Protein AF-A0A4Z2BI69-F1 (afdb_monomer_lite)

pLDDT: mean 75.47, std 23.19, range [34.31, 97.12]

Foldseek 3Di:
DDDDDDDDDDDDDDDDDDDDDDDDDPPPPDQPADEADEDEDADDPPDPVCVVQVPPADVVRHRYHYDYAHPVQWDKDADPVPGIDIWGFDDDPNDTDTD

Structure (mmCIF, N/CA/C/O backbone):
data_AF-A0A4Z2BI69-F1
#
_entry.id   AF-A0A4Z2BI69-F1
#
loop_
_atom_site.group_PDB
_atom_site.id
_atom_site.type_symbol
_atom_site.label_atom_id
_atom_site.label_alt_id
_atom_site.label_comp_id
_atom_site.label_asym_id
_atom_site.label_entity_id
_atom_site.label_seq_id
_atom_site.pdbx_PDB_ins_code
_atom_site.Cartn_x
_atom_site.Cartn_y
_atom_site.Cartn_z
_atom_site.occupancy
_atom_site.B_iso_or_equiv
_atom_site.auth_seq_id
_atom_site.auth_comp_id
_atom_site.auth_asym_id
_atom_site.auth_atom_id
_atom_site.pdbx_PDB_model_num
ATOM 1 N N . MET A 1 1 ? 67.779 51.124 -8.783 1.00 47.41 1 MET A N 1
ATOM 2 C CA . MET A 1 1 ? 66.398 50.934 -9.273 1.00 47.41 1 MET A CA 1
ATOM 3 C C . MET A 1 1 ? 65.531 50.720 -8.047 1.00 47.41 1 MET A C 1
ATOM 5 O O . MET A 1 1 ? 65.666 49.694 -7.397 1.00 47.41 1 MET A O 1
ATOM 9 N N . ALA A 1 2 ? 64.797 51.751 -7.635 1.00 35.16 2 ALA A N 1
ATOM 10 C CA . ALA A 1 2 ? 63.928 51.699 -6.466 1.00 35.16 2 ALA A CA 1
ATOM 11 C C . ALA A 1 2 ? 62.626 50.979 -6.831 1.00 35.16 2 ALA A C 1
ATOM 13 O O . ALA A 1 2 ? 62.069 51.242 -7.895 1.00 35.16 2 ALA A O 1
ATOM 14 N N . GLN A 1 3 ? 62.137 50.110 -5.949 1.00 42.75 3 GLN A N 1
ATOM 15 C CA . GLN A 1 3 ? 60.793 49.555 -6.054 1.00 42.75 3 GLN A CA 1
ATOM 16 C C . GLN A 1 3 ? 60.105 49.680 -4.692 1.00 42.75 3 GLN A C 1
ATOM 18 O O . GLN A 1 3 ? 60.467 49.020 -3.724 1.00 42.75 3 GLN A O 1
ATOM 23 N N . ASN A 1 4 ? 59.149 50.607 -4.651 1.00 36.50 4 ASN A N 1
ATOM 24 C CA . ASN A 1 4 ? 58.201 50.877 -3.577 1.00 36.50 4 ASN A CA 1
ATOM 25 C C . ASN A 1 4 ? 56.852 50.272 -3.991 1.00 36.50 4 ASN A C 1
ATOM 27 O O . ASN A 1 4 ? 56.378 50.627 -5.067 1.00 36.50 4 ASN A O 1
ATOM 31 N N . VAL A 1 5 ? 56.215 49.459 -3.141 1.00 42.19 5 VAL A N 1
ATOM 32 C CA . VAL A 1 5 ? 54.750 49.222 -3.106 1.00 42.19 5 VAL A CA 1
ATOM 33 C C . VAL A 1 5 ? 54.391 48.857 -1.646 1.00 42.19 5 VAL A C 1
ATOM 35 O O . VAL A 1 5 ? 54.819 47.816 -1.164 1.00 42.19 5 VAL A O 1
ATOM 38 N N . ALA A 1 6 ? 53.981 49.830 -0.817 1.00 38.28 6 ALA A N 1
ATOM 39 C CA . ALA A 1 6 ? 52.605 50.112 -0.340 1.00 38.28 6 ALA A CA 1
ATOM 40 C C . ALA A 1 6 ? 51.933 48.940 0.427 1.00 38.28 6 ALA A C 1
ATOM 42 O O . ALA A 1 6 ? 51.681 47.896 -0.156 1.00 38.28 6 ALA A O 1
ATOM 43 N N . ALA A 1 7 ? 51.809 49.028 1.766 1.00 34.31 7 ALA A N 1
ATOM 44 C CA . ALA A 1 7 ? 50.635 49.499 2.552 1.00 34.31 7 ALA A CA 1
ATOM 45 C C . ALA A 1 7 ? 49.521 48.423 2.678 1.00 34.31 7 ALA A C 1
ATOM 47 O O . ALA A 1 7 ? 49.244 47.731 1.716 1.00 34.31 7 ALA A O 1
ATOM 48 N N . ALA A 1 8 ? 48.818 48.179 3.789 1.00 38.66 8 ALA A N 1
ATOM 49 C CA . ALA A 1 8 ? 48.654 48.856 5.071 1.00 38.66 8 ALA A CA 1
ATOM 50 C C . ALA A 1 8 ? 48.294 47.814 6.159 1.00 38.66 8 ALA A C 1
ATOM 52 O O . ALA A 1 8 ? 47.629 46.816 5.882 1.00 38.66 8 ALA A O 1
ATOM 53 N N . ALA A 1 9 ? 48.721 48.061 7.398 1.00 36.50 9 ALA A N 1
ATOM 54 C CA . ALA A 1 9 ? 48.408 47.251 8.572 1.00 36.50 9 ALA A CA 1
ATOM 55 C C . ALA A 1 9 ? 46.995 47.567 9.093 1.00 36.50 9 ALA A C 1
ATOM 57 O O . ALA A 1 9 ? 46.670 48.732 9.317 1.00 36.50 9 ALA A O 1
ATOM 58 N N . HIS A 1 10 ? 46.170 46.540 9.316 1.00 35.91 10 HIS A N 1
ATOM 59 C CA . HIS A 1 10 ? 44.878 46.682 9.991 1.00 35.91 10 HIS A CA 1
ATOM 60 C C . HIS A 1 10 ? 45.047 46.491 11.504 1.00 35.91 10 HIS A C 1
ATOM 62 O O . HIS A 1 10 ? 45.694 45.552 11.970 1.00 35.91 10 HIS A O 1
ATOM 68 N N . ALA A 1 11 ? 44.488 47.439 12.252 1.00 41.84 11 ALA A N 1
ATOM 69 C CA . ALA A 1 11 ? 44.603 47.591 13.691 1.00 41.84 11 ALA A CA 1
ATOM 70 C C 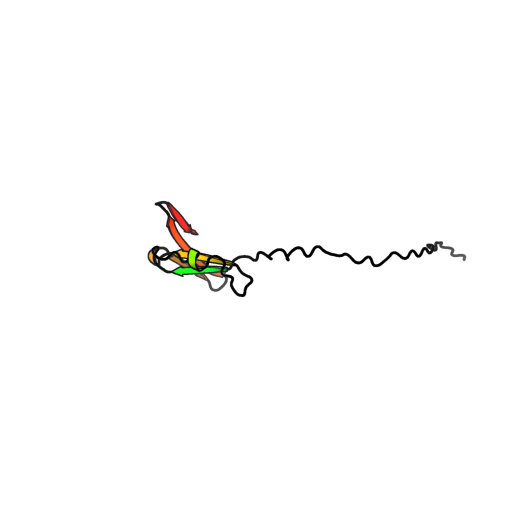. ALA A 1 11 ? 43.844 46.516 14.491 1.00 41.84 11 ALA A C 1
ATOM 72 O O . ALA A 1 11 ? 42.826 45.976 14.062 1.00 41.84 11 ALA A O 1
ATOM 73 N N . LYS A 1 12 ? 44.344 46.266 15.707 1.00 41.69 12 LYS A N 1
ATOM 74 C CA . LYS A 1 12 ? 43.706 45.474 16.764 1.00 41.69 12 LYS A CA 1
ATOM 75 C C . LYS A 1 12 ? 42.411 46.133 17.253 1.00 41.69 12 LYS A C 1
ATOM 77 O O . LYS A 1 12 ? 42.399 47.326 17.547 1.00 41.69 12 LYS A O 1
ATOM 82 N N . SER A 1 13 ? 41.398 45.319 17.535 1.00 37.91 13 SER A N 1
ATOM 83 C CA . SER A 1 13 ? 40.569 45.497 18.733 1.00 37.91 13 SER A CA 1
ATOM 84 C C . SER A 1 13 ? 40.018 44.157 19.202 1.00 37.91 13 SER A C 1
ATOM 86 O O . SER A 1 13 ? 39.381 43.427 18.451 1.00 37.91 13 SER A O 1
ATOM 88 N N . ALA A 1 14 ? 40.327 43.844 20.457 1.00 39.78 14 ALA A N 1
ATOM 89 C CA . ALA A 1 14 ? 39.732 42.773 21.231 1.00 39.78 14 ALA A CA 1
ATOM 90 C C . ALA A 1 14 ? 38.491 43.321 21.945 1.00 39.78 14 ALA A C 1
ATOM 92 O O . ALA A 1 14 ? 38.549 44.406 22.522 1.00 39.78 14 ALA A O 1
ATOM 93 N N . ALA A 1 15 ? 37.405 42.554 21.950 1.00 37.81 15 ALA A N 1
ATOM 94 C CA . ALA A 1 15 ? 36.299 42.729 22.881 1.00 37.81 15 ALA A CA 1
ATOM 95 C C . ALA A 1 15 ? 35.734 41.345 23.232 1.00 37.81 15 ALA A C 1
ATOM 97 O O . ALA A 1 15 ? 35.289 40.600 22.363 1.00 37.81 15 ALA A O 1
ATOM 98 N N . MET A 1 16 ? 35.824 41.000 24.516 1.00 42.66 16 MET A N 1
ATOM 99 C CA . MET A 1 16 ? 35.193 39.835 25.135 1.00 42.66 16 MET A CA 1
ATOM 100 C C . MET A 1 16 ? 33.684 40.084 25.255 1.00 42.66 16 MET A C 1
ATOM 102 O O . MET A 1 16 ? 33.287 41.174 25.664 1.00 42.66 16 MET A O 1
ATOM 106 N N . ALA A 1 17 ? 32.850 39.076 24.980 1.00 42.22 17 ALA A 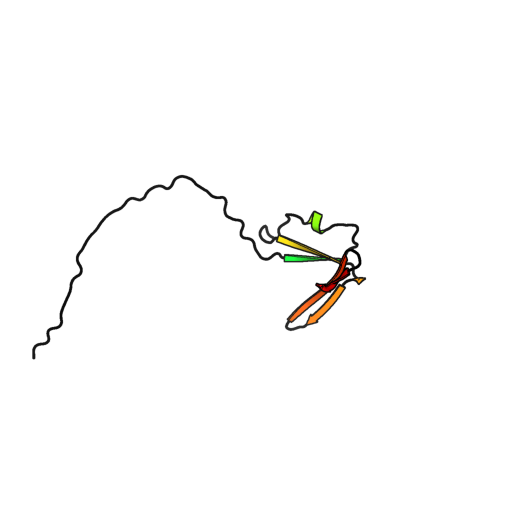N 1
ATOM 107 C CA . ALA A 1 17 ? 31.439 39.085 25.370 1.00 42.22 17 ALA A CA 1
ATOM 108 C C . ALA A 1 17 ? 30.929 37.665 25.685 1.00 42.22 17 ALA A C 1
ATOM 110 O O . ALA A 1 17 ? 30.682 36.862 24.793 1.00 42.22 17 ALA A O 1
ATOM 111 N N . ALA A 1 18 ? 30.850 37.412 26.993 1.00 42.56 18 ALA A N 1
ATOM 112 C CA . ALA A 1 18 ? 29.944 36.559 27.767 1.00 42.56 18 ALA A CA 1
ATOM 113 C C . ALA A 1 18 ? 29.244 35.348 27.108 1.00 42.56 18 ALA A C 1
ATOM 115 O O . ALA A 1 18 ? 28.324 35.476 26.303 1.00 42.56 18 ALA A O 1
ATOM 116 N N . GLU A 1 19 ? 29.578 34.169 27.635 1.00 38.88 19 GLU A N 1
ATOM 117 C CA . GLU A 1 19 ? 28.777 32.947 27.587 1.00 38.88 19 GLU A CA 1
ATOM 118 C C . GLU A 1 19 ? 27.530 33.137 28.478 1.00 38.88 19 GLU A C 1
ATOM 120 O O . GLU A 1 19 ? 27.584 33.061 29.705 1.00 38.88 19 GLU A O 1
ATOM 125 N N . GLY A 1 20 ? 26.408 33.500 27.855 1.00 38.25 20 GLY A N 1
ATOM 126 C CA . GLY A 1 20 ? 25.108 33.623 28.510 1.00 38.25 20 GLY A CA 1
ATOM 127 C C . GLY A 1 20 ? 24.359 32.295 28.475 1.00 38.25 20 GLY A C 1
ATOM 128 O O . GLY A 1 20 ? 23.927 31.853 27.413 1.00 38.25 20 GLY A O 1
ATOM 129 N N . ALA A 1 21 ? 24.182 31.678 29.642 1.00 45.22 21 ALA A N 1
ATOM 130 C CA . ALA A 1 21 ? 23.321 30.520 29.842 1.00 45.22 21 ALA A CA 1
ATOM 131 C C . ALA A 1 21 ? 21.879 30.820 29.384 1.00 45.22 21 ALA A C 1
ATOM 133 O O . ALA A 1 21 ? 21.154 31.573 30.035 1.00 45.22 21 ALA A O 1
ATOM 134 N N . GLN A 1 22 ? 21.453 30.219 28.269 1.00 45.75 22 GLN A N 1
ATOM 135 C CA . GLN A 1 22 ? 20.050 30.202 27.855 1.00 45.75 22 GLN A CA 1
ATOM 136 C C . GLN A 1 22 ? 19.315 29.079 28.589 1.00 45.75 22 GLN A C 1
ATOM 138 O O . GLN A 1 22 ? 19.391 27.901 28.243 1.00 45.75 22 GLN A O 1
ATOM 143 N N . THR A 1 23 ? 18.586 29.473 29.626 1.00 45.06 23 THR A N 1
ATOM 144 C CA . THR A 1 23 ? 17.550 28.673 30.264 1.00 45.06 23 THR A CA 1
ATOM 145 C C . THR A 1 23 ? 16.317 28.576 29.357 1.00 45.06 23 THR A C 1
ATOM 147 O O . THR A 1 23 ? 15.745 29.577 28.942 1.00 45.06 23 THR A O 1
ATOM 150 N N . GLY A 1 24 ? 15.880 27.343 29.088 1.00 50.62 24 GLY A N 1
ATOM 151 C CA . GLY A 1 24 ? 14.460 26.991 28.999 1.00 50.62 24 GLY A CA 1
ATOM 152 C C . GLY A 1 24 ? 13.637 27.509 27.815 1.00 50.62 24 GLY A C 1
ATOM 153 O O . GLY A 1 24 ? 12.787 28.375 27.974 1.00 50.62 24 GLY A O 1
ATOM 154 N N . SER A 1 25 ? 13.719 26.817 26.680 1.00 48.78 25 SER A N 1
ATOM 155 C CA . SER A 1 25 ? 12.507 26.313 26.013 1.00 48.78 25 SER A CA 1
ATOM 156 C C . SER A 1 25 ? 12.871 25.087 25.176 1.00 48.78 25 SER A C 1
ATOM 158 O O . SER A 1 25 ? 13.244 25.173 24.011 1.00 48.78 25 SER A O 1
ATOM 160 N N . SER A 1 26 ? 12.806 23.903 25.789 1.00 58.25 26 SER A N 1
ATOM 161 C CA . SER A 1 26 ? 12.866 22.643 25.051 1.00 58.25 26 SER A CA 1
ATOM 162 C C . SER A 1 26 ? 11.565 22.497 24.262 1.00 58.25 26 SER A C 1
ATOM 164 O O . SER A 1 26 ? 10.611 21.866 24.721 1.00 58.25 26 SER A O 1
ATOM 166 N N . GLN A 1 27 ? 11.488 23.133 23.093 1.00 62.62 27 GLN A N 1
ATOM 167 C CA . GLN A 1 27 ? 10.466 22.783 22.117 1.00 62.62 27 GLN A CA 1
ATOM 168 C C . GLN A 1 27 ? 10.631 21.283 21.832 1.00 62.62 27 GLN A C 1
ATOM 170 O O . GLN A 1 27 ? 11.753 20.862 21.526 1.00 62.62 27 GLN A O 1
ATOM 175 N N . PRO A 1 28 ? 9.576 20.457 21.969 1.00 68.31 28 PRO A N 1
ATOM 176 C CA . PRO A 1 28 ? 9.686 19.054 21.609 1.00 68.31 28 PRO A CA 1
ATOM 177 C C . PRO A 1 28 ? 10.168 18.983 20.156 1.00 68.31 28 PRO A C 1
ATOM 179 O O . PRO A 1 28 ? 9.707 19.782 19.329 1.00 68.31 28 PRO A O 1
ATOM 182 N N . PRO A 1 29 ? 11.121 18.090 19.836 1.00 68.81 29 PRO A N 1
ATOM 183 C CA . PRO A 1 29 ? 11.654 17.995 18.488 1.00 68.81 29 PRO A CA 1
ATOM 184 C C . PRO A 1 29 ? 10.488 17.823 17.514 1.00 68.81 29 PRO A C 1
ATOM 186 O O . PRO A 1 29 ? 9.654 16.930 17.685 1.00 68.81 29 PRO A O 1
ATOM 189 N N . LYS A 1 30 ? 10.398 18.716 16.517 1.00 70.94 30 LYS A N 1
ATOM 190 C CA . LYS A 1 30 ? 9.372 18.613 15.474 1.00 70.94 30 LYS A CA 1
ATOM 191 C C . LYS A 1 30 ? 9.484 17.223 14.843 1.00 70.94 30 LYS A C 1
ATOM 193 O O . LYS A 1 30 ? 10.586 16.860 14.423 1.00 70.94 30 LYS A O 1
ATOM 198 N N . PRO A 1 31 ? 8.388 16.446 14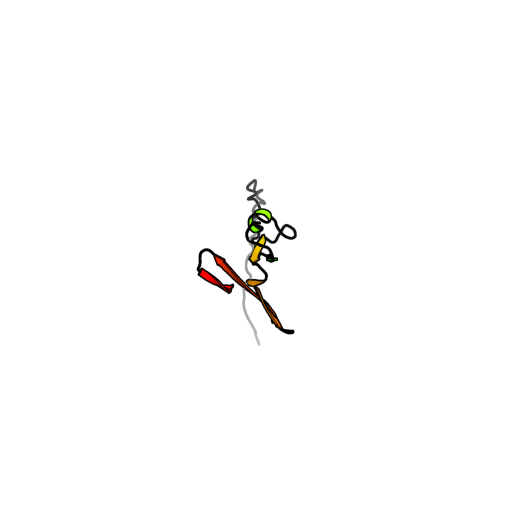.765 1.00 73.19 31 PRO A N 1
ATOM 199 C CA . PRO A 1 31 ? 8.428 15.135 14.143 1.00 73.19 31 PRO A CA 1
ATOM 200 C C . PRO A 1 31 ? 8.956 15.262 12.715 1.00 73.19 31 PRO A C 1
ATOM 202 O O . PRO A 1 31 ? 8.401 16.007 11.907 1.00 73.19 31 PRO A O 1
ATOM 205 N N . VAL A 1 32 ? 10.037 14.548 12.403 1.00 77.62 32 VAL A N 1
ATOM 206 C CA . VAL A 1 32 ? 10.528 14.441 11.029 1.00 77.62 32 VAL A CA 1
ATOM 207 C C . VAL A 1 32 ? 9.501 13.620 10.253 1.00 77.62 32 VAL A C 1
ATOM 209 O O . VAL A 1 32 ? 9.409 12.406 10.427 1.00 77.62 32 VAL A O 1
ATOM 212 N N . VAL A 1 33 ? 8.689 14.283 9.429 1.00 77.75 33 VAL A N 1
ATOM 213 C CA . VAL A 1 33 ? 7.693 13.608 8.590 1.00 77.75 33 VAL A CA 1
ATOM 214 C C . VAL A 1 33 ? 8.415 13.003 7.390 1.00 77.75 33 VAL A C 1
ATOM 216 O O . VAL A 1 33 ? 8.826 13.708 6.468 1.00 77.75 33 VAL A O 1
ATOM 219 N N . ARG A 1 34 ? 8.618 11.683 7.422 1.00 89.19 34 ARG A N 1
ATOM 220 C CA . ARG A 1 34 ? 9.210 10.924 6.312 1.00 89.19 34 ARG A CA 1
ATOM 221 C C . ARG A 1 34 ? 8.122 10.498 5.331 1.00 89.19 34 ARG A C 1
ATOM 223 O O . ARG A 1 34 ? 6.974 10.300 5.719 1.00 89.19 34 ARG A O 1
ATOM 230 N N . LYS A 1 35 ? 8.497 10.298 4.060 1.00 92.75 35 LYS A N 1
ATOM 231 C CA . LYS A 1 35 ? 7.586 9.732 3.054 1.00 92.75 35 LYS A CA 1
ATOM 232 C C . LYS A 1 35 ? 7.028 8.395 3.577 1.00 92.75 35 LYS A C 1
ATOM 234 O O . LYS A 1 35 ? 7.836 7.530 3.934 1.00 92.75 35 LYS A O 1
ATOM 239 N N . PRO A 1 36 ? 5.696 8.215 3.614 1.00 93.69 36 PRO A N 1
ATOM 240 C CA . PRO A 1 36 ? 5.096 6.995 4.129 1.00 93.69 36 PRO A CA 1
ATOM 241 C C . PRO A 1 36 ? 5.475 5.788 3.272 1.00 93.69 36 PRO A C 1
ATOM 243 O O . PRO A 1 36 ? 5.732 5.904 2.068 1.00 93.69 36 PRO A O 1
ATOM 246 N N . LYS A 1 37 ? 5.493 4.616 3.901 1.00 96.19 37 LYS A N 1
ATOM 247 C CA . LYS A 1 37 ? 5.623 3.328 3.221 1.00 96.19 37 LYS A CA 1
ATOM 248 C C . LYS A 1 37 ? 4.231 2.790 2.929 1.00 96.19 37 LYS A C 1
ATOM 250 O O . LYS A 1 37 ? 3.368 2.812 3.801 1.00 96.19 37 LYS A O 1
ATOM 255 N N . VAL A 1 38 ? 4.019 2.351 1.695 1.00 95.06 38 VAL A N 1
ATOM 256 C CA . VAL A 1 38 ? 2.733 1.804 1.259 1.00 95.06 38 VAL A CA 1
ATOM 257 C C . VAL A 1 38 ? 2.674 0.323 1.613 1.00 95.06 38 VAL A C 1
ATOM 259 O O . VAL A 1 38 ? 3.636 -0.403 1.369 1.00 95.06 38 VAL A O 1
ATOM 262 N N . LEU A 1 39 ? 1.555 -0.100 2.193 1.00 96.19 39 LEU A N 1
ATOM 263 C CA . LEU A 1 39 ? 1.197 -1.491 2.435 1.00 96.19 39 LEU A CA 1
ATOM 264 C C . LEU A 1 39 ? -0.061 -1.798 1.621 1.00 96.19 39 LEU A C 1
ATOM 266 O O . LEU A 1 39 ? -1.121 -1.248 1.915 1.00 96.19 39 LEU A O 1
ATOM 270 N N . LEU A 1 40 ? 0.073 -2.670 0.623 1.00 95.62 40 LEU A N 1
ATOM 271 C CA . LEU A 1 40 ? -1.061 -3.246 -0.093 1.00 95.62 40 LEU A CA 1
ATOM 272 C C . LEU A 1 40 ? -1.628 -4.410 0.727 1.00 95.62 40 LEU A C 1
ATOM 274 O O . LEU A 1 40 ? -0.896 -5.347 1.047 1.00 95.62 40 LEU A O 1
ATOM 278 N N . VAL A 1 41 ? -2.916 -4.349 1.054 1.00 96.56 41 VAL A N 1
ATOM 279 C CA . VAL A 1 41 ? -3.662 -5.428 1.706 1.00 96.56 41 VAL A CA 1
ATOM 280 C C . VAL A 1 41 ? -4.657 -6.004 0.707 1.00 96.56 41 VAL A C 1
ATOM 282 O O . VAL A 1 41 ? -5.470 -5.265 0.155 1.00 96.56 41 VAL A O 1
ATOM 285 N N . ILE A 1 42 ? -4.575 -7.316 0.483 1.00 96.25 42 ILE A N 1
ATOM 286 C CA . ILE A 1 42 ? -5.488 -8.043 -0.400 1.00 96.25 42 ILE A CA 1
ATOM 287 C C . ILE A 1 42 ? -6.509 -8.768 0.468 1.00 96.25 42 ILE A C 1
ATOM 289 O O . ILE A 1 42 ? -6.199 -9.812 1.039 1.00 96.25 42 ILE A O 1
ATOM 293 N N . ASP A 1 43 ? -7.686 -8.169 0.606 1.00 96.00 43 ASP A N 1
ATOM 294 C CA . ASP A 1 43 ? -8.783 -8.661 1.439 1.00 96.00 43 ASP A CA 1
ATOM 295 C C . ASP A 1 43 ? -10.104 -7.990 1.026 1.00 96.00 43 ASP A C 1
ATOM 297 O O . ASP A 1 43 ? -10.092 -6.997 0.291 1.00 96.00 43 ASP A O 1
ATOM 301 N N . ASP A 1 44 ? -11.231 -8.509 1.515 1.00 91.81 44 ASP A N 1
ATOM 302 C CA . ASP A 1 44 ? -12.553 -7.911 1.309 1.00 91.81 44 ASP A CA 1
ATOM 303 C C . ASP A 1 44 ? -12.719 -6.567 2.047 1.00 91.81 44 ASP A C 1
ATOM 305 O O . ASP A 1 44 ? -11.903 -6.180 2.883 1.00 91.81 44 ASP A O 1
ATOM 309 N N . GLN A 1 45 ? -13.789 -5.823 1.749 1.00 89.44 45 GLN A N 1
ATOM 310 C CA . GLN A 1 45 ? -14.059 -4.514 2.369 1.00 89.44 45 GLN A CA 1
ATOM 311 C C . GLN A 1 45 ? -14.680 -4.600 3.780 1.00 89.44 45 GLN A C 1
ATOM 313 O O . GLN A 1 45 ? -14.945 -3.559 4.388 1.00 89.44 45 GLN A O 1
ATOM 318 N N . HIS A 1 46 ? -14.946 -5.796 4.319 1.00 93.19 46 HIS A N 1
ATOM 319 C CA . HIS A 1 46 ? -15.550 -5.939 5.648 1.00 93.19 46 HIS A CA 1
ATOM 320 C C . HIS A 1 46 ? -14.560 -5.580 6.761 1.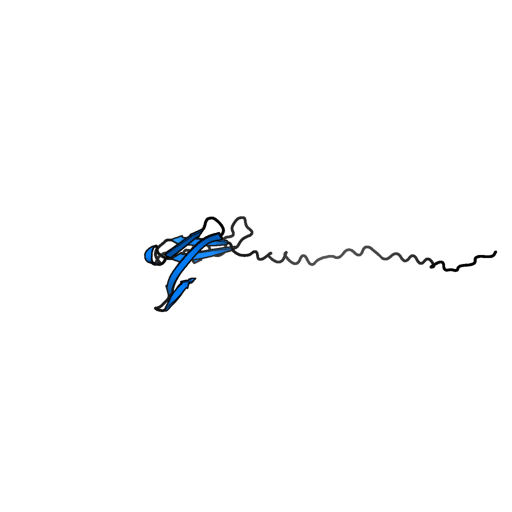00 93.19 46 HIS A C 1
ATOM 322 O O . HIS A 1 46 ? -14.964 -5.062 7.807 1.00 93.19 46 HIS A O 1
ATOM 328 N N . THR A 1 47 ? -13.264 -5.807 6.531 1.00 95.75 47 THR A N 1
ATOM 329 C CA . THR A 1 47 ? -12.199 -5.443 7.472 1.00 95.75 47 THR A CA 1
ATOM 330 C C . THR A 1 47 ? -11.530 -4.134 7.055 1.00 95.75 47 THR A C 1
ATOM 332 O O . THR A 1 47 ? -10.824 -4.075 6.056 1.00 95.75 47 THR A O 1
ATOM 335 N N . ASP A 1 48 ? -11.692 -3.067 7.846 1.00 94.94 48 ASP A N 1
ATOM 336 C CA . ASP A 1 48 ? -11.001 -1.785 7.612 1.00 94.94 48 ASP A CA 1
ATOM 337 C C . ASP A 1 48 ? -9.560 -1.832 8.144 1.00 94.94 48 ASP A C 1
ATOM 339 O O . ASP A 1 48 ? -9.273 -1.417 9.274 1.00 94.94 48 ASP A O 1
ATOM 343 N N . TRP A 1 49 ? -8.629 -2.317 7.324 1.00 96.69 49 TRP A N 1
ATOM 344 C CA . TRP A 1 49 ? -7.217 -2.427 7.693 1.00 96.69 49 TRP A CA 1
ATOM 345 C C . TRP A 1 49 ? -6.558 -1.068 7.962 1.00 96.69 49 TRP A C 1
ATOM 347 O O . TRP A 1 49 ? -5.677 -0.961 8.822 1.00 96.69 49 TRP A O 1
ATOM 357 N N . ALA A 1 50 ? -7.014 0.008 7.314 1.00 94.88 50 ALA A N 1
ATOM 358 C CA . ALA A 1 50 ? -6.486 1.349 7.556 1.00 94.88 50 ALA A CA 1
ATOM 359 C C . ALA A 1 50 ? -6.737 1.811 9.003 1.00 94.88 50 ALA A C 1
ATOM 361 O O . ALA A 1 50 ? -5.899 2.507 9.588 1.00 94.88 50 ALA A O 1
ATOM 362 N N . LYS A 1 51 ? -7.847 1.385 9.624 1.00 96.81 51 LYS A N 1
ATOM 363 C CA . LYS A 1 51 ? -8.122 1.625 11.049 1.00 96.81 51 LYS A CA 1
ATOM 364 C C . LYS A 1 51 ? -7.119 0.920 11.964 1.00 96.81 51 LYS A C 1
ATOM 366 O O . LYS A 1 51 ? -6.658 1.537 12.923 1.00 96.81 51 LYS A O 1
ATOM 371 N N . TYR A 1 52 ? -6.755 -0.328 11.672 1.00 96.56 52 TYR A N 1
ATOM 372 C CA . TYR A 1 52 ? -5.815 -1.106 12.495 1.00 96.56 52 TYR A CA 1
ATOM 373 C C . TYR A 1 52 ? -4.378 -0.576 12.421 1.00 96.56 52 TYR A C 1
ATOM 375 O O . TYR A 1 52 ? -3.647 -0.610 13.415 1.00 96.56 52 TYR A O 1
ATOM 383 N N . PHE A 1 53 ? -3.980 -0.039 11.267 1.00 96.31 53 PHE A N 1
ATOM 384 C CA . PHE A 1 53 ? -2.653 0.547 11.064 1.00 96.31 53 PHE A CA 1
ATOM 385 C C . PHE A 1 53 ? -2.568 2.039 11.418 1.00 96.31 53 PHE A C 1
ATOM 387 O O . PHE A 1 53 ? -1.484 2.625 11.360 1.00 96.31 53 PHE A O 1
ATOM 394 N N . ARG A 1 54 ? -3.669 2.670 11.843 1.00 94.94 54 ARG A N 1
ATOM 395 C CA . ARG A 1 54 ? -3.673 4.086 12.227 1.00 94.94 54 ARG A CA 1
ATOM 396 C C . ARG A 1 54 ? -2.684 4.348 13.365 1.00 94.94 54 ARG A C 1
ATOM 398 O O . ARG A 1 54 ? -2.746 3.733 14.426 1.00 94.94 54 ARG A O 1
ATOM 405 N N . GLY A 1 55 ? -1.767 5.286 13.137 1.00 92.19 55 GLY A N 1
ATOM 406 C CA . GLY A 1 55 ? -0.733 5.664 14.104 1.00 92.19 55 GLY A CA 1
ATOM 407 C C . GLY A 1 55 ? 0.403 4.647 14.261 1.00 92.19 55 GLY A C 1
ATOM 408 O O . GLY A 1 55 ? 1.344 4.911 15.009 1.00 92.19 55 GLY A O 1
ATOM 409 N N . LYS A 1 56 ? 0.365 3.506 13.555 1.00 95.12 56 LYS A N 1
ATOM 410 C CA . LYS A 1 56 ? 1.489 2.566 13.505 1.00 95.12 56 LYS A CA 1
ATOM 411 C C . LYS A 1 56 ? 2.592 3.140 12.618 1.00 95.12 56 LYS A C 1
ATOM 413 O O . LYS A 1 56 ? 2.326 3.724 11.567 1.00 95.12 56 LYS A O 1
ATOM 418 N N . LYS A 1 57 ? 3.839 2.951 13.046 1.00 95.00 57 LYS A N 1
ATOM 419 C CA . LYS A 1 57 ? 5.026 3.371 12.300 1.00 95.00 57 LYS A CA 1
ATOM 420 C C . LYS A 1 57 ? 5.948 2.188 12.057 1.00 95.00 57 LYS A C 1
ATOM 422 O O . LYS A 1 57 ? 6.223 1.423 12.979 1.00 95.00 57 LYS A O 1
ATOM 427 N N . LEU A 1 58 ? 6.462 2.074 10.839 1.00 93.44 58 LEU A N 1
ATOM 428 C CA . LEU A 1 58 ? 7.515 1.124 10.507 1.00 93.44 58 LEU A CA 1
ATOM 429 C C . LEU A 1 58 ? 8.854 1.664 11.026 1.00 93.44 58 LEU A C 1
ATOM 431 O O . LEU A 1 58 ? 9.221 2.807 10.741 1.00 93.44 58 LEU A O 1
ATOM 435 N N . ASN A 1 59 ? 9.562 0.847 11.810 1.00 91.69 59 ASN A N 1
ATOM 436 C CA . ASN A 1 59 ? 10.814 1.199 12.493 1.00 91.69 59 ASN A CA 1
ATOM 437 C C . ASN A 1 59 ? 10.714 2.470 13.361 1.00 91.69 59 ASN A C 1
ATOM 439 O O . ASN A 1 59 ? 11.703 3.162 13.560 1.00 91.69 59 ASN A O 1
ATOM 443 N N . GLY A 1 60 ? 9.510 2.825 13.829 1.00 92.00 60 GLY A N 1
ATOM 444 C CA . GLY A 1 60 ? 9.264 4.051 14.602 1.00 92.00 60 GLY A CA 1
ATOM 445 C C . GLY A 1 60 ? 9.317 5.360 13.799 1.00 92.00 60 GLY A C 1
ATOM 446 O O . GLY A 1 60 ? 8.912 6.401 14.313 1.00 92.00 60 GLY A O 1
ATOM 447 N N . GLU A 1 61 ? 9.739 5.322 12.534 1.00 91.69 61 GLU A N 1
ATOM 448 C CA . GLU A 1 61 ? 10.009 6.523 11.735 1.00 91.69 61 GLU A CA 1
ATOM 449 C C . GLU A 1 61 ? 9.017 6.742 10.593 1.00 91.69 61 GLU A C 1
ATOM 451 O O . GLU A 1 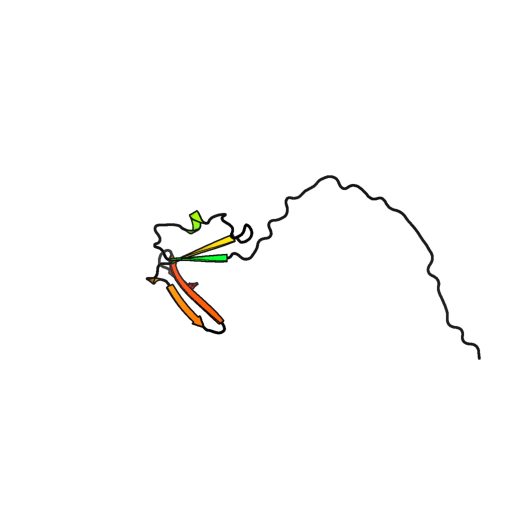61 ? 8.619 7.877 10.332 1.00 91.69 61 GLU A O 1
ATOM 456 N N . TYR A 1 62 ? 8.623 5.677 9.894 1.00 94.06 62 TYR A N 1
ATOM 457 C CA . TYR A 1 62 ? 7.834 5.792 8.671 1.00 94.06 62 TYR A CA 1
ATOM 458 C C . TYR A 1 62 ? 6.361 5.549 8.959 1.00 94.06 62 TYR A C 1
ATOM 460 O O . TYR A 1 62 ? 5.994 4.501 9.486 1.00 94.06 62 TYR A O 1
ATOM 468 N N . GLU A 1 63 ? 5.507 6.487 8.567 1.00 94.69 63 GLU A N 1
ATOM 469 C CA . GLU A 1 63 ? 4.066 6.245 8.545 1.00 94.69 63 GLU A CA 1
ATOM 470 C C . GLU A 1 63 ? 3.721 5.139 7.542 1.00 94.69 63 GLU A C 1
ATOM 472 O O . GLU A 1 63 ? 4.366 5.002 6.498 1.00 94.69 63 GLU A O 1
ATOM 477 N N . ILE A 1 64 ? 2.701 4.348 7.867 1.00 96.19 64 ILE A N 1
ATOM 478 C CA . ILE A 1 64 ? 2.209 3.268 7.012 1.00 96.19 64 ILE A CA 1
ATOM 479 C C . ILE A 1 64 ? 0.948 3.763 6.305 1.00 96.19 64 ILE A C 1
ATOM 481 O O . ILE A 1 64 ? -0.050 4.081 6.951 1.00 96.19 64 ILE A O 1
ATOM 485 N N . ARG A 1 65 ? 0.988 3.822 4.972 1.00 95.19 65 ARG A N 1
ATOM 486 C CA . ARG A 1 65 ? -0.187 4.089 4.140 1.00 95.19 65 ARG A CA 1
ATOM 487 C C . ARG A 1 65 ? -0.771 2.760 3.687 1.00 95.19 65 ARG A C 1
ATOM 489 O O . ARG A 1 65 ? -0.144 2.060 2.903 1.00 95.19 65 ARG A O 1
ATOM 496 N N . VAL A 1 66 ? -1.956 2.430 4.183 1.00 95.56 66 VAL A N 1
ATOM 497 C CA . VAL A 1 66 ? -2.673 1.219 3.774 1.00 95.56 66 VAL A CA 1
ATOM 498 C C . VAL A 1 66 ? -3.463 1.496 2.501 1.00 95.56 66 VAL A C 1
ATOM 500 O O . VAL A 1 66 ? -4.211 2.473 2.429 1.00 95.56 66 VAL A O 1
ATOM 503 N N . GLU A 1 67 ? -3.291 0.630 1.512 1.00 94.38 67 GLU A N 1
ATOM 504 C CA . GLU A 1 67 ? -4.102 0.550 0.300 1.00 94.38 67 GLU A CA 1
ATOM 505 C C . GLU A 1 67 ? -4.735 -0.842 0.273 1.00 94.38 67 GLU A C 1
ATOM 507 O O . GLU A 1 67 ? -4.043 -1.833 0.486 1.00 94.38 67 GLU A O 1
ATOM 512 N N . GLN A 1 68 ? -6.052 -0.914 0.096 1.00 94.38 68 GLN A N 1
ATOM 513 C CA . GLN A 1 68 ? -6.819 -2.154 0.214 1.00 94.38 68 GLN A CA 1
ATOM 514 C C . GLN A 1 68 ? -7.660 -2.357 -1.040 1.00 94.38 68 GLN A C 1
ATOM 516 O O . GLN A 1 68 ? -8.352 -1.427 -1.464 1.00 94.38 68 GLN A O 1
ATOM 521 N N . ALA A 1 69 ? -7.566 -3.554 -1.610 1.00 94.31 69 ALA A N 1
ATOM 522 C CA . ALA A 1 69 ? -8.264 -3.964 -2.821 1.00 94.31 69 ALA A CA 1
ATOM 523 C C . ALA A 1 69 ? -8.440 -5.489 -2.834 1.00 94.31 69 ALA A C 1
ATOM 525 O O . ALA A 1 69 ? -7.604 -6.216 -2.293 1.00 94.31 69 ALA A O 1
ATOM 526 N N . GLU A 1 70 ? -9.495 -5.979 -3.477 1.00 94.38 70 GLU A N 1
ATOM 527 C CA . GLU A 1 70 ? -9.672 -7.414 -3.719 1.00 94.38 70 GLU A CA 1
ATOM 528 C C . GLU A 1 70 ? -8.832 -7.886 -4.919 1.00 94.38 70 GLU A C 1
ATOM 530 O O . GLU A 1 70 ? -8.428 -7.094 -5.769 1.00 94.38 70 GLU A O 1
ATOM 535 N N . PHE A 1 71 ? -8.595 -9.197 -5.056 1.00 95.31 71 PHE A N 1
ATOM 536 C CA . PHE A 1 71 ? -7.861 -9.735 -6.216 1.00 95.31 71 PHE A CA 1
ATOM 537 C C . PHE A 1 71 ? -8.492 -9.353 -7.565 1.00 95.31 71 PHE A C 1
ATOM 539 O O . PHE A 1 71 ? -7.777 -9.168 -8.545 1.00 95.31 71 PHE A O 1
ATOM 546 N N . SER A 1 72 ? -9.819 -9.221 -7.616 1.00 93.69 72 SER A N 1
ATOM 547 C CA . SER A 1 72 ? -10.573 -8.815 -8.809 1.00 93.69 72 SER A CA 1
ATOM 548 C C . SER A 1 72 ? -10.352 -7.348 -9.208 1.00 93.69 72 SER A C 1
ATOM 550 O O . SER A 1 72 ? -10.700 -6.956 -10.322 1.00 93.69 72 SER A O 1
ATOM 552 N N . GLU A 1 73 ? -9.771 -6.545 -8.317 1.00 92.75 73 GLU A N 1
ATOM 553 C CA . GLU A 1 73 ? -9.553 -5.105 -8.462 1.00 92.75 73 GLU A CA 1
ATOM 554 C C . GLU A 1 73 ? -8.088 -4.750 -8.769 1.00 92.75 73 GLU A C 1
ATOM 556 O O . GLU A 1 73 ? -7.769 -3.574 -8.944 1.00 92.75 73 GLU A O 1
ATOM 561 N N . ILE A 1 74 ? -7.190 -5.738 -8.831 1.00 94.38 74 ILE A N 1
ATOM 562 C CA . ILE A 1 74 ? -5.744 -5.530 -8.967 1.00 94.38 74 ILE A CA 1
ATOM 563 C C . ILE A 1 74 ? -5.265 -5.942 -10.361 1.00 94.38 74 ILE A C 1
ATOM 565 O O . ILE A 1 74 ? -5.539 -7.044 -10.834 1.00 94.38 74 ILE A O 1
ATOM 569 N N . ASN A 1 75 ? -4.462 -5.081 -10.982 1.00 95.38 75 ASN A N 1
ATOM 570 C CA . ASN A 1 75 ? -3.606 -5.420 -12.114 1.00 95.38 75 ASN A CA 1
ATOM 571 C C . ASN A 1 75 ? -2.153 -5.048 -11.782 1.00 95.38 75 ASN A C 1
ATOM 573 O O . ASN A 1 75 ? -1.905 -4.184 -10.942 1.00 95.38 75 ASN A O 1
ATOM 577 N N . LEU A 1 76 ? -1.175 -5.706 -12.401 1.00 96.00 76 LEU A N 1
ATOM 578 C CA . LEU A 1 76 ? 0.231 -5.372 -12.194 1.00 96.00 76 LEU A CA 1
ATOM 579 C C . LEU A 1 76 ? 1.051 -5.558 -13.462 1.00 96.00 76 LEU A C 1
ATOM 581 O O . LEU A 1 76 ? 0.790 -6.439 -14.280 1.00 96.00 76 LEU A O 1
ATOM 585 N N . ALA A 1 77 ? 2.105 -4.762 -13.575 1.00 96.38 77 ALA A N 1
ATOM 586 C CA . ALA A 1 77 ? 3.137 -4.918 -14.582 1.00 96.38 77 ALA A CA 1
ATOM 587 C C . ALA A 1 77 ? 4.505 -4.868 -13.902 1.00 96.38 77 ALA A C 1
ATOM 589 O O . ALA A 1 77 ? 4.813 -3.926 -13.172 1.00 96.38 77 ALA A O 1
ATOM 590 N N . SER A 1 78 ? 5.335 -5.881 -14.143 1.00 97.12 78 SER A N 1
ATOM 591 C CA . SER A 1 78 ? 6.694 -5.936 -13.613 1.00 97.12 78 SER A CA 1
ATOM 592 C C . SER A 1 78 ? 7.717 -5.994 -14.736 1.00 97.12 78 SER A C 1
ATOM 594 O O . SER A 1 78 ? 7.569 -6.728 -15.710 1.00 97.12 78 SER A O 1
ATOM 596 N N . TYR A 1 79 ? 8.768 -5.205 -14.572 1.00 96.44 79 TYR A N 1
ATOM 597 C CA . TYR A 1 79 ? 9.829 -4.996 -15.532 1.00 96.44 79 TYR A CA 1
ATOM 598 C C . TYR A 1 79 ? 11.169 -5.170 -14.827 1.00 96.44 79 TYR A C 1
ATOM 600 O O . TYR A 1 79 ? 11.395 -4.618 -13.749 1.00 96.44 79 TYR A O 1
ATOM 608 N N . VAL A 1 80 ? 12.097 -5.873 -15.475 1.00 96.19 80 VAL A N 1
ATOM 609 C CA . VAL A 1 80 ? 13.431 -6.161 -14.921 1.00 96.19 80 VAL A CA 1
ATOM 610 C C . VAL A 1 80 ? 14.186 -4.882 -14.534 1.00 96.19 80 VAL A C 1
ATOM 612 O O . VAL A 1 80 ? 14.874 -4.859 -13.519 1.00 96.19 80 VAL A O 1
ATOM 615 N N . ASN A 1 81 ? 14.014 -3.802 -15.304 1.00 95.50 81 ASN A N 1
ATOM 616 C CA . ASN A 1 81 ? 14.794 -2.573 -15.135 1.00 95.50 81 ASN A CA 1
ATOM 617 C C . ASN A 1 81 ? 14.070 -1.465 -14.352 1.00 95.50 81 ASN A C 1
ATOM 619 O O . ASN A 1 81 ? 14.732 -0.593 -13.797 1.00 95.50 81 ASN A O 1
ATOM 623 N N . SER A 1 82 ? 12.734 -1.461 -14.320 1.00 92.38 82 SER A N 1
ATOM 624 C CA . SER A 1 82 ? 11.934 -0.382 -13.710 1.00 92.38 82 SER A CA 1
ATOM 625 C C . SER A 1 82 ? 11.077 -0.829 -12.523 1.00 92.38 82 SER A C 1
ATOM 627 O O . SER A 1 82 ? 10.419 0.004 -11.902 1.00 92.38 82 SER A O 1
ATOM 629 N N . GLY A 1 83 ? 11.129 -2.110 -12.148 1.00 95.00 83 GLY A N 1
ATOM 630 C CA . GLY A 1 83 ? 10.442 -2.639 -10.973 1.00 95.00 83 GLY A CA 1
ATOM 631 C C . GLY A 1 83 ? 9.005 -3.072 -11.260 1.00 95.00 83 GLY A C 1
ATOM 632 O O . GLY A 1 83 ? 8.683 -3.497 -12.364 1.00 95.00 83 GLY A O 1
ATOM 633 N N . CYS A 1 84 ? 8.151 -3.033 -10.239 1.00 95.00 84 CYS A N 1
ATOM 634 C CA . CYS A 1 84 ? 6.758 -3.470 -10.313 1.00 95.00 84 CYS A CA 1
ATOM 635 C C . CYS A 1 84 ? 5.816 -2.286 -10.090 1.00 95.00 84 CYS A C 1
ATOM 637 O O . CYS A 1 84 ? 5.975 -1.540 -9.122 1.00 95.00 84 CYS A O 1
ATOM 639 N N . THR A 1 85 ? 4.836 -2.143 -10.974 1.00 94.38 85 THR A N 1
ATOM 640 C CA . THR A 1 85 ? 3.707 -1.228 -10.839 1.00 94.38 85 THR A CA 1
ATOM 641 C C . THR A 1 85 ? 2.462 -2.054 -10.569 1.00 94.38 85 THR A C 1
ATOM 643 O O . THR A 1 85 ? 2.238 -3.066 -11.230 1.00 94.38 85 THR A O 1
ATOM 646 N N . VAL A 1 86 ? 1.676 -1.626 -9.589 1.00 94.31 86 VAL A N 1
ATOM 647 C CA . VAL A 1 86 ? 0.397 -2.235 -9.238 1.00 94.31 86 VAL A CA 1
ATOM 648 C C . VAL A 1 86 ? -0.663 -1.172 -9.460 1.00 94.31 86 VAL A C 1
ATOM 650 O O . VAL A 1 86 ? -0.567 -0.110 -8.855 1.00 94.31 86 VAL A O 1
ATOM 653 N N . ASP A 1 87 ? -1.630 -1.470 -10.317 1.00 93.19 87 ASP A N 1
ATOM 654 C CA . ASP A 1 87 ? -2.814 -0.652 -10.539 1.00 93.19 87 ASP A CA 1
ATOM 655 C C . ASP A 1 87 ? -3.955 -1.243 -9.708 1.00 93.19 87 ASP A C 1
ATOM 657 O O . ASP A 1 87 ? -4.381 -2.379 -9.944 1.00 93.19 87 ASP A O 1
ATOM 661 N N . ALA A 1 88 ? -4.460 -0.488 -8.734 1.00 91.00 88 ALA A N 1
ATOM 662 C CA . ALA A 1 88 ? -5.587 -0.918 -7.905 1.00 91.00 88 ALA A CA 1
ATOM 663 C C . ALA A 1 88 ? -6.844 -0.100 -8.233 1.00 91.00 88 ALA A C 1
ATOM 665 O O . ALA A 1 88 ? -6.869 1.126 -8.084 1.00 91.00 88 ALA A O 1
ATOM 666 N N . GLN A 1 89 ? -7.908 -0.776 -8.671 1.00 82.62 89 GLN A N 1
ATOM 667 C CA . GLN A 1 89 ? -9.195 -0.164 -8.983 1.00 82.62 89 GLN A CA 1
ATOM 668 C C . GLN A 1 89 ? -10.167 -0.316 -7.815 1.00 82.62 89 GLN A C 1
ATOM 670 O O . GLN A 1 89 ? -10.910 -1.284 -7.738 1.00 82.62 89 GLN A O 1
ATOM 675 N N . VAL A 1 90 ? -10.222 0.684 -6.938 1.00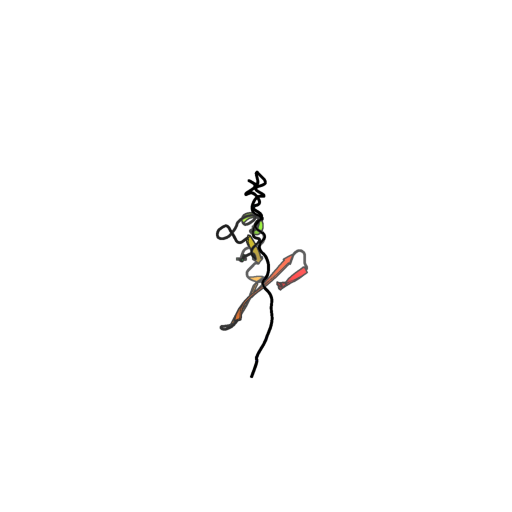 70.50 90 VAL A N 1
ATOM 676 C CA . VAL A 1 90 ? -11.115 0.634 -5.772 1.00 70.50 90 VAL A CA 1
ATOM 677 C C . VAL A 1 90 ? -12.474 1.238 -6.128 1.00 70.50 90 VAL A C 1
ATOM 679 O O . VAL A 1 90 ? -12.574 2.433 -6.430 1.00 70.50 90 VAL A O 1
ATOM 682 N N . ASN A 1 91 ? -13.542 0.443 -6.055 1.00 61.78 91 ASN A N 1
ATOM 683 C CA . ASN A 1 91 ? -14.911 0.936 -6.220 1.00 61.78 91 ASN A CA 1
ATOM 684 C C . ASN A 1 91 ? -15.398 1.646 -4.943 1.00 61.78 91 ASN A C 1
ATOM 686 O O . ASN A 1 91 ? -15.910 1.017 -4.021 1.00 61.78 91 ASN A O 1
ATOM 690 N N . LYS A 1 92 ? -15.316 2.983 -4.888 1.00 60.62 92 LYS A N 1
ATOM 691 C CA . LYS A 1 92 ? -15.941 3.775 -3.808 1.00 60.62 92 LYS A CA 1
ATOM 692 C C . LYS A 1 92 ? -17.196 4.476 -4.311 1.00 60.62 92 LYS A C 1
ATOM 694 O O . LYS A 1 92 ? -17.118 5.538 -4.918 1.00 60.62 92 LYS A O 1
ATOM 699 N N . GLY A 1 93 ? -18.358 3.880 -4.043 1.00 56.53 93 GLY A N 1
ATOM 700 C CA . GLY A 1 93 ? -19.657 4.514 -4.301 1.00 56.53 93 GLY A CA 1
ATOM 701 C C . GLY A 1 93 ? -20.018 4.667 -5.784 1.00 56.53 93 GLY A C 1
ATOM 702 O O . GLY A 1 93 ? -20.639 5.655 -6.154 1.00 56.53 93 GLY A O 1
ATOM 703 N N . GLY A 1 94 ? -19.620 3.715 -6.636 1.00 54.56 94 GLY A N 1
ATOM 704 C CA . GLY A 1 94 ? -19.993 3.676 -8.060 1.00 54.56 94 GLY A CA 1
ATOM 705 C C . GLY A 1 94 ? -19.003 4.340 -9.024 1.00 54.56 94 GLY A C 1
ATOM 706 O O . GLY A 1 94 ? -19.092 4.112 -10.228 1.00 54.56 94 GLY A O 1
ATOM 707 N N . THR A 1 95 ? -18.015 5.084 -8.519 1.00 52.16 95 THR A N 1
ATOM 708 C CA . THR A 1 95 ? -16.955 5.682 -9.344 1.00 52.16 95 THR A CA 1
ATOM 709 C C . THR A 1 95 ? -15.687 4.833 -9.279 1.00 52.16 95 THR A C 1
ATOM 711 O O . THR A 1 95 ? -15.099 4.660 -8.211 1.00 52.16 95 THR A O 1
ATOM 714 N N . LYS A 1 96 ? -15.256 4.319 -10.437 1.00 58.25 96 LYS A N 1
ATOM 715 C CA . LYS A 1 96 ? -13.997 3.581 -10.608 1.00 58.25 96 LYS A CA 1
ATOM 716 C C . LYS A 1 96 ? -12.825 4.562 -10.668 1.00 58.25 96 LYS A C 1
ATOM 718 O O . LYS A 1 96 ? -12.728 5.337 -11.616 1.00 58.25 96 LYS A O 1
ATOM 723 N N . ALA A 1 97 ? -11.930 4.513 -9.685 1.00 60.22 97 ALA A N 1
ATOM 724 C CA . ALA A 1 97 ? -10.661 5.238 -9.709 1.00 60.22 97 ALA A CA 1
ATOM 725 C C . ALA A 1 97 ? -9.501 4.239 -9.754 1.00 60.22 97 ALA A C 1
ATOM 727 O O . ALA A 1 97 ? -9.499 3.281 -8.984 1.00 60.22 97 ALA A O 1
ATOM 728 N N . VAL A 1 98 ? -8.537 4.473 -10.646 1.00 66.38 98 VAL A N 1
ATOM 729 C CA . VAL A 1 98 ? -7.278 3.716 -10.733 1.00 66.38 98 VAL A CA 1
ATOM 730 C C . VAL A 1 98 ? -6.187 4.523 -10.030 1.00 66.38 98 VAL A C 1
ATOM 732 O O . VAL A 1 98 ? -6.180 5.755 -10.138 1.00 66.38 98 VAL A O 1
ATOM 735 N N . ARG A 1 99 ? -5.315 3.854 -9.273 1.00 66.50 99 ARG A N 1
ATOM 736 C CA . ARG A 1 99 ? -4.193 4.457 -8.545 1.00 66.50 99 ARG A CA 1
ATOM 737 C C . ARG A 1 99 ? -2.939 3.622 -8.671 1.00 66.50 99 ARG A C 1
ATOM 739 O O . ARG A 1 99 ? -3.109 2.386 -8.759 1.00 66.50 99 ARG A O 1
#

Organism: NCBI:txid433685

Sequence (99 aa):
MAQNVAAAAHAKSAAMAAEGAQTGSSQPPKPVVRKPKVLLVIDDQHTDWAKYFRGKKLNGEYEIRVEQAEFSEINLASYVNSGCTVDAQVNKGGTKAVR

Secondary structure (DSSP, 8-state):
--------PPPP--------------PPPPP--PPPEEEEEES-TTS-HHHHTTT-EETTTEEEEEEEE-GGGEEEEEETTTEEEEEEEEEETTEEEE-

InterPro domains:
  IPR001359 Synapsin [PR01368] (48-57)
  IPR001359 Synapsin [PR01368] (63-75)
  IPR016185 Pre-ATP-grasp domain superfamily [SSF52440] (36-99)
  IPR020897 Synapsin, pre-ATP-grasp domain [PF02078] (34-99)

Radius of gyration: 31.0 Å; chains: 1; bounding box: 86×61×46 Å